Protein AF-A0A3C0ERR0-F1 (afdb_monomer_lite)

Sequence (99 aa):
MPKDQRDQTQSTSQANTSLDRNSSQEAFADVAGRLVRQGGPPLYQQVGDLIREKVMKRELVIGDPLPPYRDLGKICDVSEITVRRAIAELVTEGLLVSH

Radius of gyration: 19.66 Å; chains: 1; bounding box: 52×54×43 Å

pLDDT: mean 78.21, std 16.17, range [42.56, 94.44]

Foldseek 3Di:
DDDDDPDDDPPPDDPDDDPDDCLQLVLLQCQLVPDDPPPDDDRLQSLLVSVVVCLVVVSDPVVDDHDQLVSSCVSNVHDSVSPVSSVVVCVVVVNDDDD

Structure (mmCIF, N/CA/C/O backbone):
data_AF-A0A3C0ERR0-F1
#
_entry.id   AF-A0A3C0ERR0-F1
#
loop_
_atom_site.group_PDB
_atom_site.id
_atom_site.type_symbol
_atom_site.label_atom_id
_atom_site.label_alt_id
_atom_site.label_comp_id
_atom_site.label_asym_id
_atom_site.label_entity_id
_atom_site.label_seq_id
_atom_site.pdbx_PDB_ins_code
_atom_site.Cartn_x
_atom_site.Cartn_y
_atom_site.Cartn_z
_atom_site.occupancy
_atom_site.B_iso_or_equiv
_atom_site.auth_seq_id
_atom_site.auth_comp_id
_atom_site.auth_asym_id
_atom_site.auth_atom_id
_atom_site.pdbx_PDB_model_num
ATOM 1 N N . MET A 1 1 ? -44.177 -43.101 -27.992 1.00 42.56 1 MET A N 1
ATOM 2 C CA . MET A 1 1 ? -42.868 -42.487 -28.299 1.00 42.56 1 MET A CA 1
ATOM 3 C C . MET A 1 1 ? -42.202 -42.063 -26.985 1.00 42.56 1 MET A C 1
ATOM 5 O O . MET A 1 1 ? -42.939 -41.635 -26.104 1.00 42.56 1 MET A O 1
ATOM 9 N N . PRO A 1 2 ? -40.884 -42.272 -26.809 1.00 46.25 2 PRO A N 1
ATOM 10 C CA . PRO A 1 2 ? -40.168 -42.256 -25.526 1.00 46.25 2 PRO A CA 1
ATOM 11 C C . PRO A 1 2 ? -39.557 -40.893 -25.140 1.00 46.25 2 PRO A C 1
ATOM 13 O O . PRO A 1 2 ? -39.290 -40.061 -25.996 1.00 46.25 2 PRO A O 1
ATOM 16 N N . LYS A 1 3 ? -39.330 -40.756 -23.825 1.00 48.16 3 LYS A N 1
ATOM 17 C CA . LYS A 1 3 ? -38.378 -39.930 -23.051 1.00 48.16 3 LYS A CA 1
ATOM 18 C C . LYS A 1 3 ? -37.448 -38.975 -23.828 1.00 48.16 3 LYS A C 1
ATOM 20 O O . LYS A 1 3 ? -36.512 -39.440 -24.463 1.00 48.16 3 LYS A O 1
ATOM 25 N N . ASP A 1 4 ? -37.580 -37.670 -23.576 1.00 55.62 4 ASP A N 1
ATOM 26 C CA . ASP A 1 4 ? -36.417 -36.771 -23.518 1.00 55.62 4 ASP A CA 1
ATOM 27 C C . ASP A 1 4 ? -36.327 -36.191 -22.102 1.00 55.62 4 ASP A C 1
ATOM 29 O O . ASP A 1 4 ? -36.965 -35.206 -21.731 1.00 55.62 4 ASP A O 1
ATOM 33 N N . GLN A 1 5 ? -35.596 -36.928 -21.269 1.00 51.38 5 GLN A N 1
ATOM 34 C CA . GLN A 1 5 ? -35.047 -36.443 -20.016 1.00 51.38 5 GLN A CA 1
ATOM 35 C C . GLN A 1 5 ? -33.915 -35.483 -20.364 1.00 51.38 5 GLN A C 1
ATOM 37 O O . GLN A 1 5 ? -32.821 -35.927 -20.701 1.00 51.38 5 GLN A O 1
ATOM 42 N N . ARG A 1 6 ? -34.135 -34.179 -20.191 1.00 56.28 6 ARG A N 1
ATOM 43 C CA . ARG A 1 6 ? -33.030 -33.294 -19.817 1.00 56.28 6 ARG A CA 1
ATOM 44 C C . ARG A 1 6 ? -32.877 -33.308 -18.306 1.00 56.28 6 ARG A C 1
ATOM 46 O O . ARG A 1 6 ? -33.321 -32.426 -17.580 1.00 56.28 6 ARG A O 1
ATOM 53 N N . ASP A 1 7 ? -32.268 -34.406 -17.882 1.00 52.53 7 ASP A N 1
ATOM 54 C CA . ASP A 1 7 ? -31.393 -34.474 -16.728 1.00 52.53 7 ASP A CA 1
ATOM 55 C C . ASP A 1 7 ? -30.267 -33.442 -16.912 1.00 52.53 7 ASP A C 1
ATOM 57 O O . ASP A 1 7 ? -29.554 -33.468 -17.917 1.00 52.53 7 ASP A O 1
ATOM 61 N N . GLN A 1 8 ? -30.172 -32.483 -15.993 1.00 54.78 8 GLN A N 1
ATOM 62 C CA . GLN A 1 8 ? -28.961 -32.283 -15.195 1.00 54.78 8 GLN A CA 1
ATOM 63 C C . GLN A 1 8 ? -29.164 -31.123 -14.222 1.00 54.78 8 GLN A C 1
ATOM 65 O O . GLN A 1 8 ? -29.126 -29.939 -14.552 1.00 54.78 8 GLN A O 1
ATOM 70 N N . THR A 1 9 ? -29.349 -31.524 -12.973 1.00 53.06 9 THR A N 1
ATOM 71 C CA . THR A 1 9 ? -28.957 -30.782 -11.788 1.00 53.06 9 THR A CA 1
ATOM 72 C C . THR A 1 9 ? -27.488 -30.364 -11.876 1.00 53.06 9 THR A C 1
ATOM 74 O O . THR A 1 9 ? -26.604 -31.215 -11.918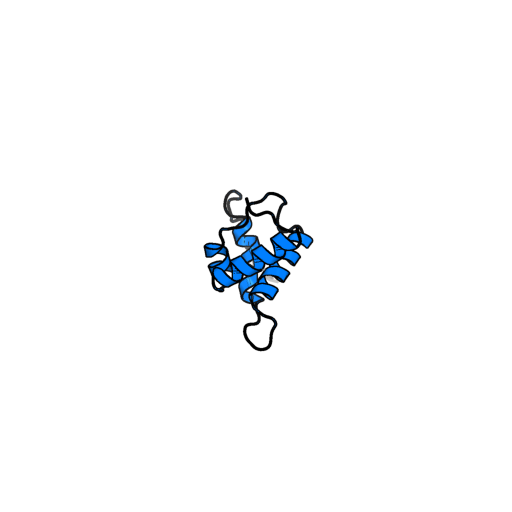 1.00 53.06 9 THR A O 1
ATOM 77 N N . GLN A 1 10 ? -27.230 -29.065 -11.799 1.00 50.88 10 GLN A N 1
ATOM 78 C CA . GLN A 1 10 ? -26.068 -28.522 -11.092 1.00 50.88 10 GLN A CA 1
ATOM 79 C C . GLN A 1 10 ? -26.612 -27.370 -10.233 1.00 50.88 10 GLN A C 1
ATOM 81 O O . GLN A 1 10 ? -26.659 -26.223 -10.649 1.00 50.88 10 GLN A O 1
ATOM 86 N N . SER A 1 11 ? -27.290 -27.670 -9.122 1.00 52.69 11 SER A N 1
ATOM 87 C CA . SER A 1 11 ? -26.666 -27.649 -7.790 1.00 52.69 11 SER A CA 1
ATOM 88 C C . SER A 1 11 ? -25.142 -27.523 -7.791 1.00 52.69 11 SER A C 1
ATOM 90 O O . SER A 1 11 ? -24.414 -28.482 -7.575 1.00 52.69 11 SER A O 1
ATOM 92 N N . THR A 1 12 ? -24.669 -26.298 -7.955 1.00 54.47 12 THR A N 1
ATOM 93 C CA . THR A 1 12 ? -23.522 -25.760 -7.215 1.00 54.47 12 THR A CA 1
ATOM 94 C C . THR A 1 12 ? -24.138 -24.783 -6.207 1.00 54.47 12 THR A C 1
ATOM 96 O O . THR A 1 12 ? -24.451 -23.652 -6.536 1.00 54.47 12 THR A O 1
ATOM 99 N N . SER A 1 13 ? -24.567 -25.175 -5.006 1.00 53.66 13 SER A N 1
ATOM 100 C CA . SER A 1 13 ? -23.816 -25.848 -3.944 1.00 53.66 13 SER A CA 1
ATOM 101 C C . SER A 1 13 ? -22.404 -25.300 -3.776 1.00 53.66 13 SER A C 1
ATOM 103 O O . SER A 1 13 ? -21.444 -26.046 -3.918 1.00 53.66 13 SER A O 1
ATOM 105 N N . GLN A 1 14 ? -22.305 -24.010 -3.445 1.00 42.62 14 GLN A N 1
ATOM 106 C CA . GLN A 1 14 ? -21.409 -23.545 -2.381 1.00 42.62 14 GLN A CA 1
ATOM 107 C C . GLN A 1 14 ? -22.125 -22.471 -1.555 1.00 42.62 14 GLN A C 1
ATOM 109 O O . GLN A 1 14 ? -21.887 -21.276 -1.677 1.00 42.62 14 GLN A O 1
ATOM 114 N N . ALA A 1 15 ? -23.038 -22.933 -0.701 1.00 48.59 15 ALA A N 1
ATOM 115 C CA . ALA A 1 15 ? -23.385 -22.234 0.526 1.00 48.59 15 ALA A CA 1
ATOM 116 C C . ALA A 1 15 ? -22.269 -22.504 1.546 1.00 48.59 15 ALA A C 1
ATOM 118 O O . ALA A 1 15 ? -22.429 -23.311 2.454 1.00 48.59 15 ALA A O 1
ATOM 119 N N . ASN A 1 16 ? -21.123 -21.856 1.352 1.00 48.00 16 ASN A N 1
ATOM 120 C CA . ASN A 1 16 ? -19.999 -21.844 2.281 1.00 48.00 16 ASN A CA 1
ATOM 121 C C . ASN A 1 16 ? -19.577 -20.364 2.314 1.00 48.00 16 ASN A C 1
ATOM 123 O O . ASN A 1 16 ? -19.217 -19.816 1.282 1.00 48.00 16 ASN A O 1
ATOM 127 N N . THR A 1 17 ? -19.637 -19.623 3.413 1.00 51.88 17 THR A N 1
ATOM 128 C CA . THR A 1 17 ? -18.680 -19.767 4.510 1.00 51.88 17 THR A CA 1
ATOM 129 C C . THR A 1 17 ? -19.120 -18.837 5.638 1.00 51.88 17 THR A C 1
ATOM 131 O O . THR A 1 17 ? -19.592 -17.732 5.393 1.00 51.88 17 THR A O 1
ATOM 134 N N . SER A 1 18 ? -18.976 -19.302 6.874 1.00 44.66 18 SER A N 1
ATOM 135 C CA . SER A 1 18 ? -19.124 -18.551 8.117 1.00 44.66 18 SER A CA 1
ATOM 136 C C . SER A 1 18 ? -18.643 -17.093 8.023 1.00 44.66 18 SER A C 1
ATOM 138 O O . SER A 1 18 ? -17.443 -16.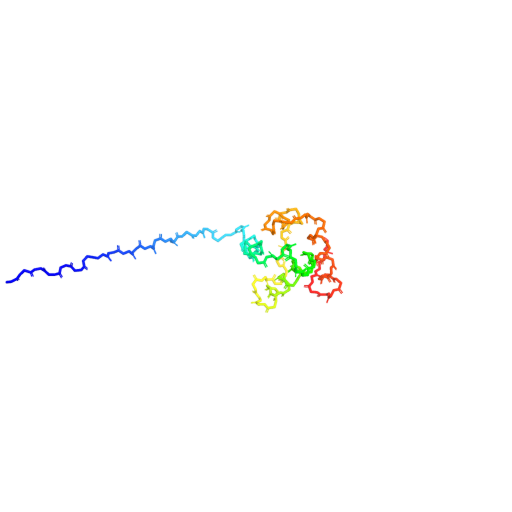826 8.074 1.00 44.66 18 SER A O 1
ATOM 140 N N . LEU A 1 19 ? -19.582 -16.147 7.924 1.00 52.75 19 LEU A N 1
ATOM 141 C CA . LEU A 1 19 ? -19.320 -14.727 8.147 1.00 52.75 19 LEU A CA 1
ATOM 142 C C . LEU A 1 19 ? -19.018 -14.538 9.636 1.00 52.75 19 LEU A C 1
ATOM 144 O O . LEU A 1 19 ? -19.967 -14.562 10.409 1.00 52.75 19 LEU A O 1
ATOM 148 N N . ASP A 1 20 ? -17.747 -14.387 10.030 1.00 54.84 20 ASP A N 1
ATOM 149 C CA . ASP A 1 20 ? -17.416 -13.453 11.129 1.00 54.84 20 ASP A CA 1
ATOM 150 C C . ASP A 1 20 ? -15.923 -13.133 11.364 1.00 54.84 20 ASP A C 1
ATOM 152 O O . ASP A 1 20 ? -15.628 -12.413 12.307 1.00 54.84 20 ASP A O 1
ATOM 156 N N . ARG A 1 21 ? -14.926 -13.632 10.611 1.00 51.72 21 ARG A N 1
ATOM 157 C CA . ARG A 1 21 ? -13.522 -13.373 11.034 1.00 51.72 21 ARG A CA 1
ATOM 158 C C . ARG A 1 21 ? -12.502 -12.889 10.010 1.00 51.72 21 ARG A C 1
ATOM 160 O O . ARG A 1 21 ? -11.422 -12.501 10.437 1.00 51.72 21 ARG A O 1
ATOM 167 N N . ASN A 1 22 ? -12.812 -12.837 8.713 1.00 53.88 22 ASN A N 1
ATOM 168 C CA . ASN A 1 22 ? -11.757 -12.671 7.701 1.00 53.88 22 ASN A CA 1
ATOM 169 C C . ASN A 1 22 ? -12.031 -11.674 6.556 1.00 53.88 22 ASN A C 1
ATOM 171 O O . ASN A 1 22 ? -11.258 -11.645 5.597 1.00 53.88 22 ASN A O 1
ATOM 175 N N . SER A 1 23 ? -13.065 -10.832 6.668 1.00 63.53 23 SER A N 1
ATOM 176 C CA . SER A 1 23 ? -13.539 -9.919 5.610 1.00 63.53 23 SER A CA 1
ATOM 177 C C . SER A 1 23 ? -12.439 -9.039 4.998 1.00 63.53 23 SER A C 1
ATOM 179 O O . SER A 1 23 ? -12.393 -8.854 3.783 1.00 63.53 23 SER A O 1
ATOM 181 N N . SER A 1 24 ? -11.499 -8.551 5.810 1.00 64.38 24 SER A N 1
ATOM 182 C CA . SER A 1 24 ? -10.415 -7.683 5.346 1.00 64.38 24 SER A CA 1
ATOM 183 C C . SER A 1 24 ? -9.360 -8.440 4.531 1.00 64.38 24 SER A C 1
ATOM 185 O O . SER A 1 24 ? -8.729 -7.830 3.683 1.00 64.38 24 SER A O 1
ATOM 187 N N . GLN A 1 25 ? -9.151 -9.753 4.723 1.00 68.12 25 GLN A N 1
ATOM 188 C CA . GLN A 1 25 ? -8.181 -10.514 3.912 1.00 68.12 25 GLN A CA 1
ATOM 189 C C . GLN A 1 25 ? -8.710 -10.837 2.510 1.00 68.12 25 GLN A C 1
ATOM 191 O O . GLN A 1 25 ? -7.938 -10.803 1.553 1.00 68.12 25 GLN A O 1
ATOM 196 N N . GLU A 1 26 ? -10.006 -11.124 2.370 1.00 71.19 26 GLU A N 1
ATOM 197 C CA . GLU A 1 26 ? -10.607 -11.422 1.062 1.00 71.19 26 GLU A CA 1
ATOM 198 C C . GLU A 1 26 ? -10.612 -10.194 0.146 1.00 71.19 26 GLU A C 1
ATOM 200 O O . GLU A 1 26 ? -10.350 -10.318 -1.050 1.00 71.19 26 GLU A O 1
ATOM 205 N N . ALA A 1 27 ? -10.799 -8.998 0.715 1.00 77.38 27 ALA A N 1
ATOM 206 C CA . ALA A 1 27 ? -10.798 -7.742 -0.033 1.00 77.38 27 ALA A CA 1
ATOM 207 C C . ALA A 1 27 ? -9.484 -7.477 -0.795 1.00 77.38 27 ALA A C 1
ATOM 209 O O . ALA A 1 27 ? -9.501 -6.781 -1.814 1.00 77.38 27 ALA A O 1
ATOM 210 N N . PHE A 1 28 ? -8.361 -8.042 -0.331 1.00 82.69 28 PHE A N 1
ATOM 211 C CA . PHE A 1 28 ? -7.039 -7.861 -0.938 1.00 82.69 28 PHE A CA 1
ATOM 212 C C . PHE A 1 28 ? -6.549 -9.072 -1.745 1.00 82.69 28 PHE A C 1
ATOM 214 O O . PHE A 1 28 ? -5.497 -8.981 -2.372 1.00 82.69 28 PHE A O 1
ATOM 221 N N . ALA A 1 29 ? -7.279 -10.191 -1.779 1.00 82.44 29 ALA A N 1
ATOM 222 C CA . ALA A 1 29 ? -6.812 -11.421 -2.424 1.00 82.44 29 ALA A CA 1
ATOM 223 C C . ALA A 1 29 ? -6.560 -11.275 -3.941 1.00 82.44 29 ALA A C 1
ATOM 225 O O . ALA A 1 29 ? -5.701 -11.966 -4.486 1.00 82.44 29 ALA A O 1
ATOM 226 N N . ASP A 1 30 ? -7.259 -10.361 -4.627 1.00 86.12 30 ASP A N 1
ATOM 227 C CA . ASP A 1 30 ? -7.048 -10.110 -6.062 1.00 86.12 30 ASP A CA 1
ATOM 228 C C . ASP A 1 30 ? -5.827 -9.226 -6.367 1.00 86.12 30 ASP A C 1
ATOM 230 O O . ASP A 1 30 ? -5.361 -9.191 -7.507 1.00 86.12 30 ASP A O 1
ATOM 234 N N . VAL A 1 31 ? -5.281 -8.535 -5.360 1.00 86.75 31 VAL A N 1
ATOM 235 C CA . VAL A 1 31 ? -4.272 -7.483 -5.546 1.00 86.75 31 VAL A CA 1
ATOM 236 C C . VAL A 1 31 ? -3.006 -8.027 -6.198 1.00 86.75 31 VAL A C 1
ATOM 238 O O . VAL A 1 31 ? -2.540 -7.440 -7.173 1.00 86.75 31 VAL A O 1
ATOM 241 N N . ALA A 1 32 ? -2.479 -9.168 -5.737 1.00 86.50 32 ALA A N 1
ATOM 242 C CA . ALA A 1 32 ? -1.263 -9.764 -6.304 1.00 86.50 32 ALA A CA 1
ATOM 243 C C . ALA A 1 32 ? -1.377 -10.035 -7.811 1.00 86.50 32 ALA A C 1
ATOM 245 O O . ALA A 1 32 ? -0.430 -9.790 -8.558 1.00 86.50 32 ALA A O 1
ATOM 246 N N . GLY A 1 33 ? -2.545 -10.497 -8.270 1.00 87.25 33 GLY A N 1
ATOM 247 C CA . GLY A 1 33 ? -2.791 -10.810 -9.679 1.00 87.25 33 GLY A CA 1
ATOM 248 C C . GLY A 1 33 ? -2.848 -9.580 -10.589 1.00 87.25 33 GLY A C 1
ATOM 249 O O . GLY A 1 33 ? -2.752 -9.719 -11.806 1.00 87.25 33 GLY A O 1
ATOM 250 N N . ARG A 1 34 ? -2.986 -8.378 -10.015 1.00 88.88 34 ARG A N 1
ATOM 251 C CA . ARG A 1 34 ? -3.079 -7.105 -10.746 1.00 88.88 34 ARG A CA 1
ATOM 252 C C . ARG A 1 34 ? -1.752 -6.345 -10.813 1.00 88.88 34 ARG A C 1
ATOM 254 O O . ARG A 1 34 ? -1.677 -5.343 -11.521 1.00 88.88 34 ARG A O 1
ATOM 261 N N . LEU A 1 35 ? -0.714 -6.797 -10.104 1.00 91.31 35 LEU A N 1
ATOM 262 C CA . LEU A 1 35 ? 0.578 -6.110 -10.054 1.00 91.31 35 LEU A CA 1
ATOM 263 C C . LEU A 1 35 ? 1.439 -6.389 -11.293 1.00 91.31 35 LEU A C 1
ATOM 265 O O . LEU A 1 35 ? 1.707 -7.533 -11.660 1.00 91.31 35 LEU A O 1
ATOM 269 N N . VAL A 1 36 ? 1.972 -5.323 -11.885 1.00 92.19 36 VAL A N 1
ATOM 270 C CA . VAL A 1 36 ? 2.896 -5.362 -13.024 1.00 92.19 36 VAL A CA 1
ATOM 271 C C . VAL A 1 36 ? 4.328 -5.183 -12.525 1.00 92.19 36 VAL A C 1
ATOM 273 O O . VAL A 1 36 ? 4.732 -4.091 -12.133 1.00 92.19 36 VAL A O 1
ATOM 276 N N . ARG A 1 37 ? 5.127 -6.256 -12.545 1.00 87.56 37 ARG A N 1
ATOM 277 C CA . ARG A 1 37 ? 6.501 -6.247 -11.998 1.00 87.56 37 ARG A CA 1
ATOM 278 C C . ARG A 1 37 ? 7.562 -5.693 -12.952 1.00 87.56 37 ARG A C 1
ATOM 280 O O . ARG A 1 37 ? 8.599 -5.228 -12.488 1.00 87.56 37 ARG A O 1
ATOM 287 N N . GLN A 1 38 ? 7.338 -5.765 -14.263 1.00 90.06 38 GLN A N 1
ATOM 288 C CA . GLN A 1 38 ? 8.286 -5.297 -15.278 1.00 90.06 38 GLN A CA 1
ATOM 289 C C . GLN A 1 38 ? 7.611 -4.328 -16.241 1.00 90.06 38 GLN A C 1
ATOM 291 O O . GLN A 1 38 ? 6.503 -4.585 -16.701 1.00 90.06 38 GLN A O 1
ATOM 296 N N . GLY A 1 39 ? 8.278 -3.208 -16.530 1.00 88.81 39 GLY A N 1
ATOM 297 C CA . GLY A 1 39 ? 7.763 -2.178 -17.439 1.00 88.81 39 GLY A CA 1
ATOM 298 C C . GLY A 1 39 ? 6.577 -1.365 -16.902 1.00 88.81 39 GLY A C 1
ATOM 299 O O . GLY A 1 39 ? 6.027 -0.559 -17.645 1.00 88.81 39 GLY A O 1
ATOM 300 N N . GLY A 1 40 ? 6.184 -1.561 -15.637 1.00 88.19 40 GLY A N 1
ATOM 301 C CA . GLY A 1 40 ? 5.120 -0.811 -14.967 1.00 88.19 40 GLY A CA 1
ATOM 302 C C . GLY A 1 40 ? 5.640 0.205 -13.941 1.00 88.19 40 GLY A C 1
ATOM 303 O O . GLY A 1 40 ? 6.848 0.286 -13.699 1.00 88.19 40 GLY A O 1
ATOM 304 N N . PRO A 1 41 ? 4.731 0.966 -13.303 1.00 90.50 41 PRO A N 1
ATOM 305 C CA . PRO A 1 41 ? 5.062 1.823 -12.169 1.00 90.50 41 PRO A CA 1
ATOM 306 C C . PRO A 1 41 ? 5.683 1.028 -11.006 1.00 90.50 41 PRO A C 1
ATOM 308 O O . PRO A 1 41 ? 5.531 -0.190 -10.928 1.00 90.50 41 PRO A O 1
ATOM 311 N N . PRO A 1 42 ? 6.352 1.676 -10.048 1.00 93.38 42 PRO A N 1
ATOM 312 C CA . PRO A 1 42 ? 6.817 1.017 -8.833 1.00 93.38 42 PRO A CA 1
ATOM 313 C C . PRO A 1 42 ? 5.712 0.256 -8.078 1.00 93.38 42 PRO A C 1
ATOM 315 O O . PRO A 1 42 ? 4.599 0.752 -7.919 1.00 93.38 42 PRO A O 1
ATOM 318 N N . LEU A 1 43 ? 6.043 -0.919 -7.525 1.00 92.31 43 LEU A N 1
ATOM 319 C CA . LEU A 1 43 ? 5.074 -1.787 -6.833 1.00 92.31 43 LEU A CA 1
ATOM 320 C C . LEU A 1 43 ? 4.367 -1.109 -5.653 1.00 92.31 43 LEU A C 1
ATOM 322 O O . LEU A 1 43 ? 3.199 -1.383 -5.416 1.00 92.31 43 LEU A O 1
ATOM 326 N N . TYR A 1 44 ? 5.045 -0.220 -4.921 1.00 92.88 44 TYR A N 1
ATOM 327 C CA . TYR A 1 44 ? 4.413 0.496 -3.807 1.00 92.88 44 TYR A CA 1
ATOM 328 C C . TYR A 1 44 ? 3.308 1.443 -4.299 1.00 92.88 44 TYR A C 1
ATOM 330 O O . TYR A 1 44 ? 2.279 1.537 -3.642 1.00 92.88 44 TYR A O 1
ATOM 338 N N . GLN A 1 45 ? 3.484 2.076 -5.468 1.00 93.12 45 GLN A N 1
ATOM 339 C CA . GLN A 1 45 ? 2.452 2.932 -6.061 1.00 93.12 45 GLN A CA 1
ATOM 340 C C . GLN A 1 45 ? 1.270 2.082 -6.495 1.00 93.12 45 GLN A C 1
ATOM 342 O O . GLN A 1 45 ? 0.153 2.351 -6.087 1.00 93.12 45 GLN A O 1
ATOM 347 N N . GLN A 1 46 ? 1.528 0.981 -7.207 1.00 93.81 46 GLN A N 1
ATOM 348 C CA . GLN A 1 46 ? 0.464 0.077 -7.647 1.00 93.81 46 GLN A CA 1
ATOM 349 C C . GLN A 1 46 ? -0.346 -0.492 -6.473 1.00 93.81 46 GLN A C 1
ATOM 351 O O . GLN A 1 46 ? -1.571 -0.534 -6.532 1.00 93.81 46 GLN A O 1
ATOM 356 N N . VAL A 1 47 ? 0.320 -0.909 -5.391 1.00 92.25 47 VAL A N 1
ATOM 357 C CA . VAL A 1 47 ? -0.360 -1.371 -4.171 1.00 92.25 47 VAL A CA 1
ATOM 358 C C . VAL A 1 47 ? -1.185 -0.239 -3.554 1.00 92.25 47 VAL A C 1
ATOM 360 O O . VAL A 1 47 ? -2.332 -0.468 -3.179 1.00 92.25 47 VAL A O 1
ATOM 363 N N . GLY A 1 48 ? -0.639 0.978 -3.485 1.00 91.69 48 GLY A N 1
ATOM 364 C CA . GLY A 1 48 ? -1.351 2.156 -2.989 1.00 91.69 48 GLY A CA 1
ATOM 365 C C . GLY A 1 48 ? -2.600 2.478 -3.812 1.00 91.69 48 GLY A C 1
ATOM 366 O O . GLY A 1 48 ? -3.686 2.604 -3.253 1.00 91.69 48 GLY A O 1
ATOM 367 N N . ASP A 1 49 ? -2.470 2.516 -5.138 1.00 91.75 49 ASP A N 1
ATOM 368 C CA . ASP A 1 49 ? -3.566 2.750 -6.082 1.00 91.75 49 ASP A CA 1
ATOM 369 C C . ASP A 1 49 ? -4.668 1.694 -5.958 1.00 91.75 49 ASP A C 1
ATOM 371 O O . ASP A 1 49 ? -5.852 2.029 -5.957 1.00 91.75 49 ASP A O 1
ATOM 375 N N . LEU A 1 50 ? -4.301 0.418 -5.801 1.00 90.38 50 LEU A N 1
ATOM 376 C CA . LEU A 1 50 ? -5.268 -0.664 -5.617 1.00 90.38 50 LEU A CA 1
ATOM 377 C C . LEU A 1 50 ? -6.012 -0.528 -4.288 1.00 90.38 50 LEU A C 1
ATOM 379 O O . LEU A 1 50 ? -7.235 -0.625 -4.265 1.00 90.38 50 LEU A O 1
ATOM 383 N N . ILE A 1 51 ? -5.314 -0.241 -3.189 1.00 87.94 51 ILE A N 1
ATOM 384 C CA . ILE A 1 51 ? -5.964 -0.011 -1.891 1.00 87.94 51 ILE A CA 1
ATOM 385 C C . ILE A 1 51 ? -6.881 1.214 -1.972 1.00 87.94 51 ILE A C 1
ATOM 387 O O . ILE A 1 51 ? -8.027 1.157 -1.528 1.00 87.94 51 ILE A O 1
ATOM 391 N N . ARG A 1 52 ? -6.426 2.301 -2.601 1.00 88.44 52 ARG A N 1
ATOM 392 C CA . ARG A 1 52 ? -7.243 3.491 -2.854 1.00 88.44 52 ARG A CA 1
ATOM 393 C C . ARG A 1 52 ? -8.493 3.153 -3.659 1.00 88.44 52 ARG A C 1
ATOM 395 O O . ARG A 1 52 ? -9.577 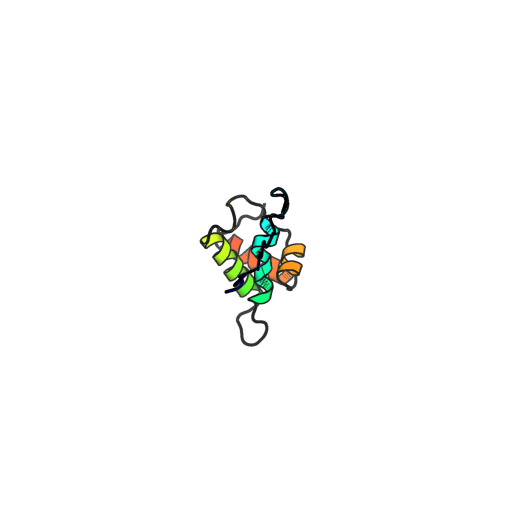3.594 -3.293 1.00 88.44 52 ARG A O 1
ATOM 402 N N . GLU A 1 53 ? -8.372 2.368 -4.726 1.00 89.38 53 GLU A N 1
ATOM 403 C CA . GLU A 1 53 ? -9.510 1.905 -5.525 1.00 89.38 53 GLU A CA 1
ATOM 404 C C . GLU A 1 53 ? -10.532 1.172 -4.645 1.00 89.38 53 GLU A C 1
ATOM 406 O O . GLU A 1 53 ? -11.72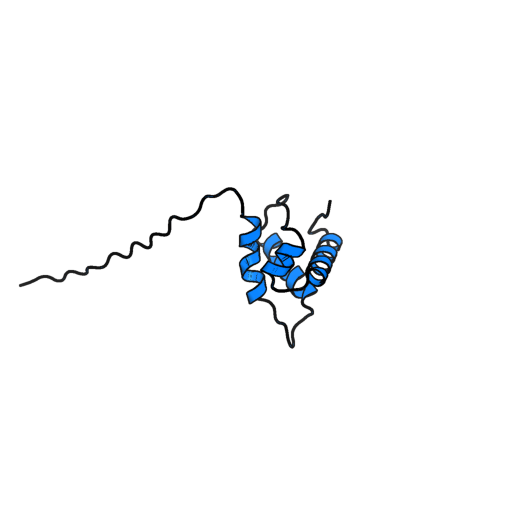5 1.463 -4.723 1.00 89.38 53 GLU A O 1
ATOM 411 N N . LYS A 1 54 ? -10.073 0.281 -3.759 1.00 85.31 54 LYS A N 1
ATOM 412 C CA . LYS A 1 54 ? -10.927 -0.465 -2.821 1.00 85.31 54 LYS A CA 1
ATOM 413 C C . LYS A 1 54 ? -11.640 0.450 -1.821 1.00 85.31 54 LYS A C 1
ATOM 415 O O . LYS A 1 54 ? -12.838 0.278 -1.589 1.00 85.31 54 LYS A O 1
ATOM 420 N N . VAL A 1 55 ? -10.942 1.457 -1.285 1.00 84.19 55 VAL A N 1
ATOM 421 C CA . VAL A 1 55 ? -11.544 2.506 -0.438 1.00 84.19 55 VAL A CA 1
ATOM 422 C C . VAL A 1 55 ? -12.628 3.263 -1.216 1.00 84.19 55 VAL A C 1
ATOM 424 O O . VAL A 1 55 ? -13.745 3.426 -0.727 1.00 84.19 55 VAL A O 1
ATOM 427 N N . MET A 1 56 ? -12.343 3.671 -2.456 1.00 84.88 56 MET A N 1
ATOM 428 C CA . MET A 1 56 ? -13.283 4.422 -3.301 1.00 84.88 56 MET A CA 1
ATOM 429 C C . MET A 1 56 ? -14.510 3.593 -3.702 1.00 84.88 56 MET A C 1
ATOM 431 O O . MET A 1 56 ? -15.624 4.116 -3.745 1.00 84.88 56 MET A O 1
ATOM 435 N N . LYS A 1 57 ? -14.326 2.292 -3.947 1.00 84.88 57 LYS A N 1
ATOM 436 C CA . LYS A 1 57 ? -15.404 1.335 -4.232 1.00 84.88 57 LYS A CA 1
ATOM 437 C C . LYS A 1 57 ? -16.212 0.939 -2.992 1.00 84.88 57 LYS A C 1
ATOM 439 O O . LYS A 1 57 ? -17.203 0.227 -3.135 1.00 84.88 57 LYS A O 1
ATOM 444 N N . ARG A 1 58 ? -15.830 1.416 -1.798 1.00 80.12 58 ARG A N 1
ATOM 445 C CA . ARG A 1 58 ? -16.417 1.028 -0.502 1.00 80.12 58 ARG A CA 1
ATOM 446 C C . ARG A 1 58 ? -16.348 -0.482 -0.246 1.00 80.12 58 ARG A C 1
ATOM 448 O O . ARG A 1 58 ? -17.188 -1.026 0.462 1.00 80.12 58 ARG A O 1
ATOM 455 N N . GLU A 1 59 ? -15.345 -1.147 -0.820 1.00 80.62 59 GLU A N 1
ATOM 456 C CA . GLU A 1 59 ? -15.026 -2.549 -0.516 1.00 80.62 59 GLU A CA 1
ATOM 457 C C . GLU A 1 59 ? -14.331 -2.667 0.849 1.00 80.62 59 GLU A C 1
ATOM 459 O O . GLU A 1 59 ? -14.372 -3.717 1.482 1.00 80.62 59 GLU A O 1
ATOM 464 N N . LEU A 1 60 ? -13.734 -1.567 1.321 1.00 77.19 60 LEU A N 1
ATOM 465 C CA . LEU A 1 60 ? -13.222 -1.417 2.678 1.00 77.19 60 LEU A CA 1
ATOM 466 C C . LEU A 1 60 ? -14.197 -0.566 3.491 1.00 77.19 60 LEU A C 1
ATOM 468 O O . LEU A 1 60 ? -14.565 0.540 3.084 1.00 77.19 60 LEU A O 1
ATOM 472 N N . VAL A 1 61 ? -14.616 -1.085 4.643 1.00 72.00 61 VAL A N 1
ATOM 473 C CA . VAL A 1 61 ? -15.469 -0.349 5.577 1.00 72.00 61 VAL A CA 1
ATOM 474 C C . VAL A 1 61 ? -14.601 0.640 6.350 1.00 72.00 61 VAL A C 1
ATOM 476 O O . VAL A 1 61 ? -13.534 0.298 6.853 1.00 72.00 61 VAL A O 1
ATOM 479 N N . ILE A 1 62 ? -15.055 1.890 6.446 1.00 70.25 62 ILE A N 1
ATOM 480 C CA . ILE A 1 62 ? -14.365 2.922 7.227 1.00 70.25 62 ILE A CA 1
ATOM 481 C C . ILE A 1 62 ? -14.306 2.470 8.689 1.00 70.25 62 ILE A C 1
ATOM 483 O O . ILE A 1 62 ? -15.338 2.183 9.292 1.00 70.25 62 ILE A O 1
ATOM 487 N N . GLY A 1 63 ? -13.099 2.434 9.250 1.00 72.25 63 GLY A N 1
ATOM 488 C CA . GLY A 1 63 ? -12.852 1.951 10.609 1.00 72.25 63 GLY A CA 1
ATOM 489 C C . GLY A 1 63 ? -12.557 0.453 10.703 1.00 72.25 63 GLY A C 1
ATOM 490 O O . GLY A 1 63 ? -12.179 0.001 11.781 1.00 72.25 63 GLY A O 1
ATOM 491 N N . ASP A 1 64 ? -12.667 -0.301 9.605 1.00 76.81 64 ASP A N 1
ATOM 492 C CA . ASP A 1 64 ? -12.172 -1.675 9.563 1.00 76.81 64 ASP A CA 1
ATOM 493 C C . ASP A 1 64 ? -10.635 -1.668 9.558 1.00 76.81 64 ASP A C 1
ATOM 495 O O . ASP A 1 64 ? -10.018 -0.924 8.781 1.00 76.81 64 ASP A O 1
ATOM 499 N N . PRO A 1 65 ? -9.987 -2.441 10.444 1.00 78.19 65 PRO A N 1
ATOM 500 C CA . PRO A 1 65 ? -8.539 -2.481 10.498 1.00 78.19 65 PRO A CA 1
ATOM 501 C C . PRO A 1 65 ? -7.986 -3.140 9.234 1.00 78.19 65 PRO A C 1
ATOM 503 O O . PRO A 1 65 ? -8.371 -4.250 8.865 1.00 78.19 65 PRO A O 1
ATOM 506 N N . LEU A 1 66 ? -7.010 -2.489 8.596 1.00 83.19 66 LEU A N 1
ATOM 507 C CA . LEU A 1 66 ? -6.247 -3.161 7.551 1.00 83.19 66 LEU A CA 1
ATOM 508 C C . LEU A 1 66 ? -5.485 -4.350 8.157 1.00 83.19 66 LEU A C 1
ATOM 510 O O . LEU A 1 66 ? -4.999 -4.258 9.292 1.00 83.19 66 LEU A O 1
ATOM 514 N N . PRO A 1 67 ? -5.307 -5.447 7.398 1.00 85.75 67 PRO A N 1
ATOM 515 C CA . PRO A 1 67 ? -4.409 -6.510 7.807 1.00 85.75 67 PRO A CA 1
ATOM 516 C C . PRO A 1 67 ? -3.002 -5.948 8.065 1.00 85.75 67 PRO A C 1
ATOM 518 O O . PRO A 1 67 ? -2.583 -4.979 7.422 1.00 85.75 67 PRO A O 1
ATOM 521 N N . PRO A 1 68 ? -2.231 -6.555 8.979 1.00 88.50 68 PRO A N 1
ATOM 522 C CA . PRO A 1 68 ? -0.876 -6.103 9.265 1.00 88.50 68 PRO A CA 1
ATOM 523 C C . PRO A 1 68 ? -0.004 -6.154 8.003 1.00 88.50 68 PRO A C 1
ATOM 525 O O . PRO A 1 68 ? -0.182 -7.015 7.137 1.00 88.50 68 PRO A O 1
ATOM 528 N N . TYR A 1 69 ? 0.992 -5.265 7.920 1.00 90.69 69 TYR A N 1
ATOM 529 C CA . TYR A 1 69 ? 1.839 -5.097 6.728 1.00 90.69 69 TYR A CA 1
ATOM 530 C C . TYR A 1 69 ? 2.436 -6.403 6.206 1.00 90.69 69 TYR A C 1
ATOM 532 O O . TYR A 1 69 ? 2.530 -6.608 4.998 1.00 90.69 69 TYR A O 1
ATOM 540 N N . ARG A 1 70 ? 2.827 -7.296 7.119 1.00 89.56 70 ARG A N 1
ATOM 541 C CA . ARG A 1 70 ? 3.376 -8.609 6.785 1.00 89.56 70 ARG A CA 1
ATOM 542 C C . ARG A 1 70 ? 2.372 -9.483 6.039 1.00 89.56 70 ARG A C 1
ATOM 544 O O . ARG A 1 70 ? 2.758 -10.174 5.102 1.00 89.56 70 ARG A O 1
ATOM 551 N N . ASP A 1 71 ? 1.111 -9.486 6.456 1.00 89.25 71 ASP A N 1
ATOM 552 C CA . ASP A 1 71 ? 0.079 -10.289 5.802 1.00 89.25 71 ASP A CA 1
ATOM 553 C C . ASP A 1 71 ? -0.377 -9.640 4.498 1.00 89.25 71 ASP A C 1
ATOM 555 O O . ASP A 1 71 ? -0.489 -10.348 3.505 1.00 89.25 71 ASP A O 1
ATOM 559 N N . LEU A 1 72 ? -0.482 -8.309 4.438 1.00 88.81 72 LEU A N 1
ATOM 560 C CA . LEU A 1 72 ? -0.639 -7.596 3.165 1.00 88.81 72 LEU A CA 1
ATOM 561 C C . LEU A 1 72 ? 0.503 -7.908 2.189 1.00 88.81 72 LEU A C 1
ATOM 563 O O . LEU A 1 72 ? 0.253 -8.134 1.013 1.00 88.81 72 LEU A O 1
ATOM 567 N N . GLY A 1 73 ? 1.750 -7.987 2.661 1.00 91.00 73 GLY A N 1
ATOM 568 C CA . GLY A 1 73 ? 2.895 -8.353 1.825 1.00 91.00 73 GLY A CA 1
ATOM 569 C C . GLY A 1 73 ? 2.738 -9.742 1.214 1.00 91.00 73 GLY A C 1
ATOM 570 O O . GLY A 1 73 ? 2.958 -9.916 0.020 1.00 91.00 73 GLY A O 1
ATOM 571 N N . LYS A 1 74 ? 2.273 -10.719 2.000 1.00 90.62 74 LYS A N 1
ATOM 572 C CA . LYS A 1 74 ? 1.977 -12.066 1.489 1.00 90.62 74 LYS A CA 1
ATOM 573 C C . LYS A 1 74 ? 0.809 -12.072 0.508 1.00 90.62 74 LYS A C 1
ATOM 575 O O . LYS A 1 74 ? 0.913 -12.703 -0.533 1.00 90.62 74 LYS A O 1
ATOM 580 N N . ILE A 1 75 ? -0.287 -11.390 0.844 1.00 88.44 75 ILE A N 1
ATOM 581 C CA . ILE A 1 75 ? -1.500 -11.348 0.017 1.0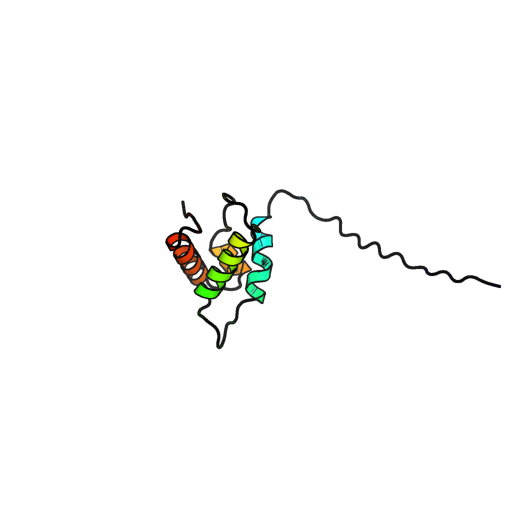0 88.44 75 ILE A CA 1
ATOM 582 C C . ILE A 1 75 ? -1.204 -10.688 -1.333 1.00 88.44 75 ILE A C 1
ATOM 584 O O . ILE A 1 75 ? -1.645 -11.175 -2.366 1.00 88.44 75 ILE A O 1
ATOM 588 N N . CYS A 1 76 ? -0.426 -9.607 -1.323 1.00 88.06 76 CYS A N 1
ATOM 589 C CA . CYS A 1 76 ? -0.030 -8.859 -2.509 1.00 88.06 76 CYS A CA 1
ATOM 590 C C . CYS A 1 76 ? 1.219 -9.440 -3.201 1.00 88.06 76 CYS A C 1
ATOM 592 O O . CYS A 1 76 ? 1.629 -8.914 -4.229 1.00 88.06 76 CYS A O 1
ATOM 594 N N . ASP A 1 77 ? 1.843 -10.487 -2.652 1.00 90.62 77 ASP A N 1
ATOM 595 C CA . ASP A 1 77 ? 3.102 -11.073 -3.136 1.00 90.62 77 ASP A CA 1
ATOM 596 C C . ASP A 1 77 ? 4.236 -10.028 -3.310 1.00 90.62 77 ASP A C 1
ATOM 598 O O . ASP A 1 77 ? 4.974 -9.983 -4.301 1.00 90.62 77 ASP A O 1
ATOM 602 N N . VAL A 1 78 ? 4.372 -9.121 -2.339 1.00 91.38 78 VAL A N 1
ATOM 603 C CA . VAL A 1 78 ? 5.406 -8.072 -2.302 1.00 91.38 78 VAL A CA 1
ATOM 604 C C . VAL A 1 78 ? 6.110 -8.026 -0.947 1.00 91.38 78 VAL A C 1
ATOM 606 O O . VAL A 1 78 ? 5.663 -8.595 0.047 1.00 91.38 78 VAL A O 1
ATOM 609 N N . SER A 1 79 ? 7.235 -7.310 -0.883 1.00 93.38 79 SER A N 1
ATOM 610 C CA . SER A 1 79 ? 7.926 -7.088 0.387 1.00 93.38 79 SER A CA 1
ATOM 611 C C . SER A 1 79 ? 7.068 -6.256 1.344 1.00 93.38 79 SER A C 1
ATOM 613 O O . SER A 1 79 ? 6.422 -5.289 0.936 1.00 93.38 79 SER A O 1
ATOM 615 N N . GLU A 1 80 ? 7.143 -6.561 2.639 1.00 93.56 80 GLU A N 1
ATOM 616 C CA . GLU A 1 80 ? 6.535 -5.751 3.701 1.00 93.56 80 GLU A CA 1
ATOM 617 C C . GLU A 1 80 ? 6.950 -4.273 3.603 1.00 93.56 80 GLU A C 1
ATOM 619 O O . GLU A 1 80 ? 6.132 -3.384 3.819 1.00 93.56 80 GLU A O 1
ATOM 624 N N . ILE A 1 81 ? 8.197 -3.990 3.207 1.00 94.31 81 ILE A N 1
ATOM 625 C CA . ILE A 1 81 ? 8.700 -2.618 3.026 1.00 94.31 81 ILE A CA 1
ATOM 626 C C . ILE A 1 81 ? 7.915 -1.889 1.925 1.00 94.31 81 ILE A C 1
ATOM 628 O O . ILE A 1 81 ? 7.589 -0.711 2.065 1.00 94.31 81 ILE A O 1
ATOM 632 N N . THR A 1 82 ? 7.576 -2.593 0.842 1.00 93.50 82 THR A N 1
ATOM 633 C CA . THR A 1 82 ? 6.769 -2.063 -0.264 1.00 93.50 82 THR A CA 1
ATOM 634 C C . THR A 1 82 ? 5.364 -1.710 0.210 1.00 93.50 82 THR A C 1
ATOM 636 O O . THR A 1 82 ? 4.883 -0.621 -0.093 1.00 93.50 82 THR A O 1
ATOM 639 N N . VAL A 1 83 ? 4.738 -2.587 1.000 1.00 93.56 83 VAL A N 1
ATOM 640 C CA . VAL A 1 83 ? 3.416 -2.324 1.587 1.00 93.56 83 VAL A CA 1
ATOM 641 C C . VAL A 1 83 ? 3.471 -1.152 2.556 1.00 93.56 83 VAL A C 1
ATOM 643 O O . VAL A 1 83 ? 2.650 -0.248 2.460 1.00 93.56 83 VAL A O 1
ATOM 646 N N . ARG A 1 84 ? 4.454 -1.117 3.463 1.00 93.12 84 ARG A N 1
ATOM 647 C CA . ARG A 1 84 ? 4.612 -0.014 4.424 1.00 93.12 84 ARG A CA 1
ATOM 648 C C . ARG A 1 84 ? 4.726 1.330 3.722 1.00 93.12 84 ARG A C 1
ATOM 650 O O . ARG A 1 84 ? 4.117 2.294 4.169 1.00 93.12 84 ARG A O 1
ATOM 657 N N . ARG A 1 85 ? 5.469 1.387 2.614 1.00 94.44 85 ARG A N 1
ATOM 658 C CA . ARG A 1 85 ? 5.572 2.598 1.800 1.00 94.44 85 ARG A CA 1
ATOM 659 C C . ARG A 1 85 ? 4.237 2.975 1.153 1.00 94.44 85 ARG A C 1
ATOM 661 O O . ARG A 1 85 ? 3.850 4.131 1.248 1.00 94.44 85 ARG A O 1
ATOM 668 N N . ALA A 1 86 ? 3.534 2.014 0.554 1.00 92.38 86 ALA A N 1
ATOM 669 C CA . ALA A 1 86 ? 2.219 2.243 -0.047 1.00 92.38 86 ALA A CA 1
ATOM 670 C C . ALA A 1 86 ? 1.212 2.800 0.973 1.00 92.38 86 ALA A C 1
ATOM 672 O O . ALA A 1 86 ? 0.553 3.805 0.729 1.00 92.38 86 ALA A O 1
ATOM 673 N N . ILE A 1 87 ? 1.141 2.183 2.156 1.00 91.25 87 ILE A N 1
ATOM 674 C CA . ILE A 1 87 ? 0.266 2.638 3.239 1.00 91.25 87 ILE A CA 1
ATOM 675 C C . ILE A 1 87 ? 0.688 4.019 3.744 1.00 91.25 87 ILE A C 1
ATOM 677 O O . ILE A 1 87 ? -0.175 4.856 3.974 1.00 91.25 87 ILE A O 1
ATOM 681 N N . ALA A 1 88 ? 1.987 4.293 3.886 1.00 91.75 88 ALA A N 1
ATOM 682 C CA . ALA A 1 88 ? 2.462 5.609 4.309 1.00 91.75 88 ALA A CA 1
ATOM 683 C C . ALA A 1 88 ? 2.056 6.727 3.333 1.00 91.75 88 ALA A C 1
ATOM 685 O O . ALA A 1 88 ? 1.688 7.813 3.779 1.00 91.75 88 ALA A O 1
ATOM 686 N N . GLU A 1 89 ? 2.076 6.468 2.022 1.00 91.25 89 GLU A N 1
ATOM 687 C CA . GLU A 1 89 ? 1.574 7.414 1.015 1.00 91.25 89 GLU A CA 1
ATOM 688 C C . GLU A 1 89 ? 0.066 7.648 1.186 1.00 91.25 89 GLU A C 1
ATOM 690 O O . GLU A 1 89 ? -0.362 8.793 1.299 1.00 91.25 89 GLU A O 1
ATOM 695 N N . LEU A 1 90 ? -0.726 6.589 1.376 1.00 89.00 90 LEU A N 1
ATOM 696 C CA . LEU A 1 90 ? -2.171 6.707 1.621 1.00 89.00 90 LEU A CA 1
ATOM 697 C C . LEU A 1 90 ? -2.520 7.414 2.940 1.00 89.00 90 LEU A C 1
ATOM 699 O O . LEU A 1 90 ? -3.516 8.133 3.012 1.00 89.00 90 LEU A O 1
ATOM 703 N N . VAL A 1 91 ? -1.709 7.230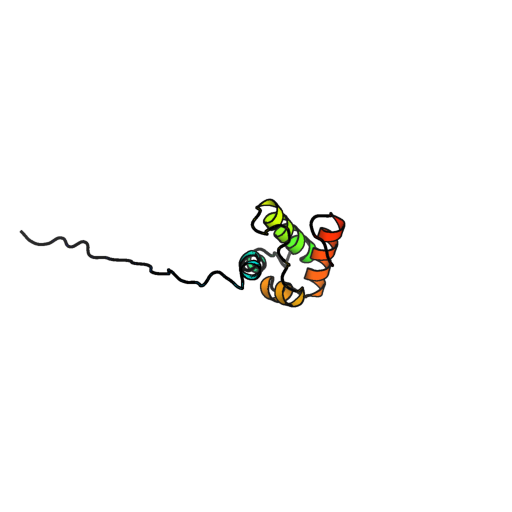 3.985 1.00 90.50 91 VAL A N 1
ATOM 704 C CA . VAL A 1 91 ? -1.838 7.973 5.248 1.00 90.50 91 VAL A CA 1
ATOM 705 C C . VAL A 1 91 ? -1.502 9.449 5.034 1.00 90.50 91 VAL A C 1
ATOM 707 O O . VAL A 1 91 ? -2.210 10.320 5.532 1.00 90.50 91 VAL A O 1
ATOM 710 N N . THR A 1 92 ? -0.465 9.743 4.245 1.00 89.62 92 THR A N 1
ATOM 711 C CA . THR A 1 92 ? -0.079 11.121 3.894 1.00 89.62 92 THR A CA 1
ATOM 712 C C . THR A 1 92 ? -1.170 11.823 3.079 1.00 89.62 92 THR A C 1
ATOM 714 O O . THR A 1 92 ? -1.420 13.008 3.279 1.00 89.62 92 THR A O 1
ATOM 717 N N . GLU A 1 93 ? -1.864 11.090 2.206 1.00 86.69 93 GLU A N 1
ATOM 718 C CA . GLU A 1 93 ? -3.024 11.574 1.444 1.00 86.69 93 GLU A CA 1
ATOM 719 C C . GLU A 1 93 ? -4.299 11.738 2.294 1.00 86.69 93 GLU A C 1
ATOM 721 O O . GLU A 1 93 ? -5.292 12.283 1.812 1.00 86.69 93 GLU A O 1
ATOM 726 N N . GLY A 1 94 ? -4.299 11.278 3.550 1.00 85.62 94 GLY A N 1
ATOM 727 C CA . GLY A 1 94 ? -5.466 11.320 4.435 1.00 85.62 94 GLY A CA 1
ATOM 728 C C . GLY A 1 94 ? -6.537 10.273 4.110 1.00 85.62 94 GLY A C 1
ATOM 729 O O . GLY A 1 94 ? -7.665 10.386 4.588 1.00 85.62 94 GLY A O 1
ATOM 730 N N . LEU A 1 95 ? -6.207 9.261 3.299 1.00 82.31 95 LEU A N 1
ATOM 731 C CA . LEU A 1 95 ? -7.107 8.156 2.950 1.00 82.31 95 LEU A CA 1
ATOM 732 C C . LEU A 1 95 ? -7.115 7.052 4.011 1.00 82.31 95 LEU A C 1
ATOM 734 O O . LEU A 1 95 ? -8.112 6.348 4.153 1.00 82.31 95 LEU A O 1
ATOM 738 N N . LEU A 1 96 ? -6.009 6.897 4.741 1.00 84.38 96 LEU A N 1
ATOM 739 C CA . LEU A 1 96 ? -5.851 5.932 5.826 1.00 84.38 96 LEU A CA 1
ATOM 740 C C . LEU A 1 96 ? -5.361 6.624 7.098 1.00 84.38 96 LEU A C 1
ATOM 742 O O . LEU A 1 96 ? -4.720 7.670 7.051 1.00 84.38 96 LEU A O 1
ATOM 746 N N . VAL A 1 97 ? -5.617 5.994 8.241 1.00 79.31 97 VAL A N 1
ATOM 747 C CA . VAL A 1 97 ? -5.052 6.392 9.533 1.00 79.31 97 VAL A CA 1
ATOM 748 C C . VAL A 1 97 ? -4.245 5.230 10.100 1.00 79.31 97 VAL A C 1
ATOM 750 O O . VAL A 1 97 ? -4.718 4.096 10.134 1.00 79.31 97 VAL A O 1
ATOM 753 N N . SER A 1 98 ? -3.012 5.503 10.524 1.00 74.12 98 SER A N 1
ATOM 754 C CA . SER A 1 98 ? -2.204 4.558 11.298 1.00 74.12 98 SER A CA 1
ATOM 755 C C . SER A 1 98 ? -2.216 4.999 12.761 1.00 74.12 98 SER A C 1
ATOM 757 O O . SER A 1 98 ? -1.700 6.078 13.062 1.00 74.12 98 SER A O 1
ATOM 759 N N . HIS A 1 99 ? -2.808 4.188 13.638 1.00 63.44 99 HIS A N 1
ATOM 760 C CA . HIS A 1 99 ? -2.791 4.377 15.091 1.00 63.44 99 HIS A CA 1
ATOM 761 C C . HIS A 1 99 ? -1.824 3.405 15.766 1.00 63.44 99 HIS A C 1
ATOM 763 O O . HIS A 1 99 ? -1.661 2.280 15.240 1.00 63.44 99 HIS A O 1
#

Secondary structure (DSSP, 8-state):
------------------TTS-HHHHTTTTHHHH---SSSS-HHHHHHHHHHHHHHTT-SPTTPPPPPHHHHHHHTTS-HHHHHHHHHHHHHTTS----